Protein AF-A0A850REP0-F1 (afdb_monomer)

Structure (mmCIF, N/CA/C/O backbone):
data_AF-A0A850REP0-F1
#
_entry.id   AF-A0A850REP0-F1
#
loop_
_atom_site.group_PDB
_atom_site.id
_atom_site.type_symbol
_atom_site.label_atom_id
_atom_site.label_alt_id
_atom_site.label_comp_id
_atom_site.label_asym_id
_atom_site.label_entity_id
_atom_site.label_seq_id
_atom_site.pdbx_PDB_ins_code
_atom_site.Cartn_x
_atom_site.Cartn_y
_atom_site.Cartn_z
_atom_site.occupancy
_atom_site.B_iso_or_equiv
_atom_site.auth_seq_id
_atom_site.auth_comp_id
_atom_site.auth_asym_id
_atom_site.auth_atom_id
_atom_site.pdbx_PDB_model_num
ATOM 1 N N . MET A 1 1 ? 16.000 10.037 -27.375 1.00 69.06 1 MET A N 1
ATOM 2 C CA . MET A 1 1 ? 15.717 9.055 -26.298 1.00 69.06 1 MET A CA 1
ATOM 3 C C . MET A 1 1 ? 16.173 7.663 -26.733 1.00 69.06 1 MET A C 1
ATOM 5 O O . MET A 1 1 ? 15.652 7.172 -27.725 1.00 69.06 1 MET A O 1
ATOM 9 N N . LYS A 1 2 ? 17.117 7.030 -26.016 1.00 79.69 2 LYS A N 1
ATOM 10 C CA . LYS A 1 2 ? 17.692 5.713 -26.378 1.00 79.69 2 LYS A CA 1
ATOM 11 C C . LYS A 1 2 ? 16.642 4.589 -26.430 1.00 79.69 2 LYS A C 1
ATOM 13 O O . LYS A 1 2 ? 16.589 3.841 -27.397 1.00 79.69 2 LYS A O 1
ATOM 18 N N . TYR A 1 3 ? 15.741 4.528 -25.449 1.00 84.25 3 TYR A N 1
ATOM 19 C CA . TYR A 1 3 ? 14.715 3.480 -25.387 1.00 84.25 3 TYR A CA 1
ATOM 20 C C . TYR A 1 3 ? 13.649 3.573 -26.494 1.00 84.25 3 TYR A C 1
ATOM 22 O O . TYR A 1 3 ? 13.222 2.547 -27.014 1.00 84.25 3 TYR A O 1
ATOM 30 N N . ALA A 1 4 ? 13.296 4.786 -26.937 1.00 81.81 4 ALA A N 1
ATOM 31 C CA . ALA A 1 4 ? 12.378 4.988 -28.064 1.00 81.81 4 ALA A CA 1
ATOM 32 C C . ALA A 1 4 ? 12.947 4.477 -29.398 1.00 81.81 4 ALA A C 1
ATOM 34 O O . ALA A 1 4 ? 12.201 4.060 -30.279 1.00 81.81 4 ALA A O 1
ATOM 35 N N . TRP A 1 5 ? 14.273 4.504 -29.549 1.00 84.69 5 TRP A N 1
ATOM 36 C CA . TRP A 1 5 ? 14.943 3.939 -30.716 1.00 84.69 5 TRP A CA 1
ATOM 37 C C . TRP A 1 5 ? 14.968 2.404 -30.660 1.00 84.69 5 TRP A C 1
ATOM 39 O O . TRP A 1 5 ? 14.668 1.756 -31.661 1.00 84.69 5 TRP A O 1
ATOM 49 N N . ILE A 1 6 ? 15.213 1.823 -29.478 1.00 85.44 6 ILE A N 1
ATOM 50 C CA . ILE A 1 6 ? 15.151 0.367 -29.252 1.00 85.44 6 ILE A CA 1
ATOM 51 C C . ILE A 1 6 ? 13.759 -0.186 -29.588 1.00 85.44 6 ILE A C 1
ATOM 53 O O . ILE A 1 6 ? 13.656 -1.221 -30.240 1.00 85.44 6 ILE A O 1
ATOM 57 N N . ASP A 1 7 ? 12.687 0.512 -29.204 1.00 83.75 7 ASP A N 1
ATOM 58 C CA . ASP A 1 7 ? 11.311 0.075 -29.483 1.00 83.75 7 ASP A CA 1
ATOM 59 C C . ASP A 1 7 ? 10.998 -0.002 -30.988 1.00 83.75 7 ASP A C 1
ATOM 61 O O . ASP A 1 7 ? 10.375 -0.958 -31.451 1.00 83.75 7 ASP A O 1
ATOM 65 N N . LYS A 1 8 ? 11.521 0.947 -31.779 1.00 86.25 8 LYS A N 1
ATOM 66 C CA . LYS A 1 8 ? 11.390 0.932 -33.245 1.00 86.25 8 LYS A CA 1
ATOM 67 C C . LYS A 1 8 ? 12.171 -0.215 -33.894 1.00 86.25 8 LYS A C 1
ATOM 69 O O . LYS A 1 8 ? 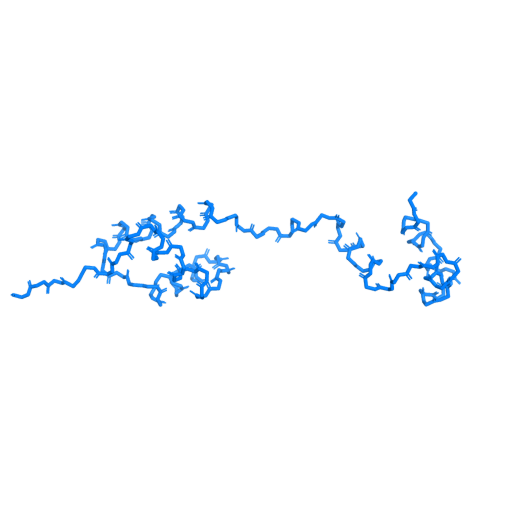11.685 -0.810 -34.850 1.00 86.25 8 LYS A O 1
ATOM 74 N N . GLN A 1 9 ? 13.359 -0.532 -33.375 1.00 86.31 9 GLN A N 1
ATOM 75 C CA . GLN A 1 9 ? 14.270 -1.527 -33.963 1.00 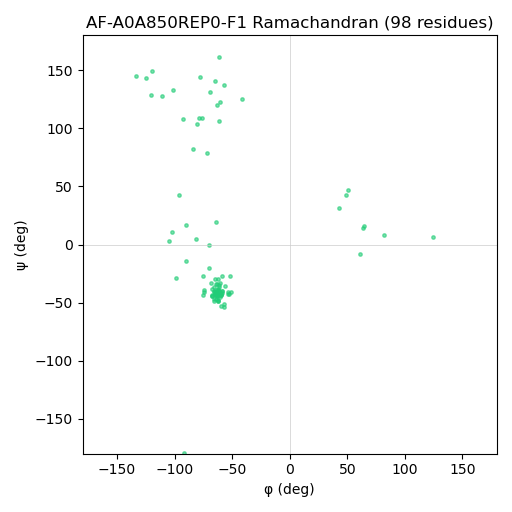86.31 9 GLN A CA 1
ATOM 76 C C . GLN A 1 9 ? 14.057 -2.960 -33.447 1.00 86.31 9 GLN A C 1
ATOM 78 O O . GLN A 1 9 ? 14.496 -3.916 -34.084 1.00 86.31 9 GLN A O 1
ATOM 83 N N . ARG A 1 10 ? 13.313 -3.142 -32.347 1.00 80.25 10 ARG A N 1
ATOM 84 C CA . ARG A 1 10 ? 12.962 -4.443 -31.739 1.00 80.25 10 ARG A CA 1
ATOM 85 C C . ARG A 1 10 ? 12.351 -5.454 -32.720 1.00 80.25 10 ARG A C 1
ATOM 87 O O . ARG A 1 10 ? 12.407 -6.653 -32.469 1.00 80.25 10 ARG A O 1
ATOM 94 N N . ARG A 1 11 ? 11.691 -4.988 -33.785 1.00 81.81 11 ARG A N 1
ATOM 95 C CA . ARG A 1 11 ? 11.079 -5.871 -34.795 1.00 81.81 11 ARG A CA 1
ATOM 96 C C . ARG A 1 11 ? 12.111 -6.505 -35.728 1.00 81.81 11 ARG A C 1
ATOM 98 O O . ARG A 1 11 ? 11.846 -7.578 -36.251 1.00 81.81 11 ARG A O 1
ATOM 105 N N . ALA A 1 12 ? 13.251 -5.845 -35.921 1.00 87.44 12 ALA A N 1
ATOM 106 C CA . ALA A 1 12 ? 14.329 -6.303 -36.789 1.00 87.44 12 ALA A CA 1
ATOM 107 C C . ALA A 1 12 ? 15.464 -6.986 -36.008 1.00 87.44 12 ALA A C 1
ATOM 109 O O . ALA A 1 12 ? 16.114 -7.877 -36.546 1.00 87.44 12 ALA A O 1
ATOM 110 N N . PHE A 1 13 ? 15.686 -6.607 -34.741 1.00 85.00 13 PHE A N 1
ATOM 111 C CA . PHE A 1 13 ? 16.814 -7.099 -33.946 1.00 85.00 13 PHE A CA 1
ATOM 112 C C . PHE A 1 13 ? 16.413 -7.550 -32.530 1.00 85.00 13 PHE A C 1
ATOM 114 O O . PHE A 1 13 ? 15.559 -6.920 -31.896 1.00 85.00 13 PHE A O 1
ATOM 121 N N . PRO A 1 14 ? 17.066 -8.598 -31.985 1.00 88.12 14 PRO A N 1
ATOM 122 C CA . PRO A 1 14 ? 16.887 -9.020 -30.600 1.00 88.12 14 PRO A CA 1
ATOM 123 C C . PRO A 1 14 ? 17.193 -7.908 -29.584 1.00 88.12 14 PRO A C 1
ATOM 125 O O . PRO A 1 14 ? 18.212 -7.221 -29.669 1.00 88.12 14 PRO A O 1
ATOM 128 N N . LEU A 1 15 ? 16.345 -7.791 -28.556 1.00 83.00 15 LEU A N 1
ATOM 129 C CA . LEU A 1 15 ? 16.484 -6.798 -27.483 1.00 83.00 15 LEU A CA 1
ATOM 130 C C . LEU A 1 15 ? 17.862 -6.804 -26.782 1.00 83.00 15 LEU A C 1
ATOM 132 O O . LEU A 1 15 ? 18.366 -5.712 -26.529 1.00 83.00 15 LEU A O 1
ATOM 136 N N . PRO A 1 16 ? 18.501 -7.958 -26.481 1.00 87.44 16 PRO A N 1
ATOM 137 C CA . PRO A 1 16 ? 19.818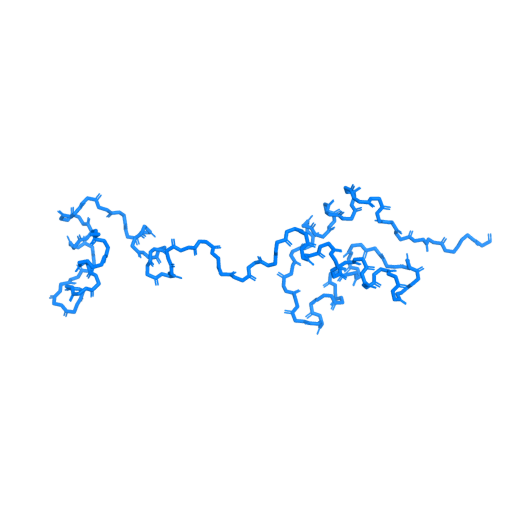 -7.965 -25.842 1.00 87.44 16 PRO A CA 1
ATOM 138 C C . PRO A 1 16 ? 20.885 -7.228 -26.658 1.00 87.44 16 PRO A C 1
ATOM 140 O O . PRO A 1 16 ? 21.644 -6.459 -26.084 1.00 87.44 16 PRO A O 1
ATOM 143 N N . ILE A 1 17 ? 20.876 -7.388 -27.986 1.00 89.19 17 ILE A N 1
ATOM 144 C CA . ILE A 1 17 ? 21.832 -6.744 -28.902 1.00 89.19 17 ILE A CA 1
ATOM 145 C C . ILE A 1 17 ? 21.613 -5.228 -28.921 1.00 89.19 17 ILE A C 1
ATOM 147 O O . ILE A 1 17 ? 22.559 -4.454 -28.826 1.00 89.19 17 ILE A O 1
ATOM 151 N N . LEU A 1 18 ? 20.353 -4.793 -28.988 1.00 88.88 18 LEU A N 1
ATOM 152 C CA . LEU A 1 18 ? 19.999 -3.370 -28.972 1.00 88.88 18 LEU A CA 1
ATOM 153 C C . LEU A 1 18 ? 20.333 -2.697 -27.629 1.00 88.88 18 LEU A C 1
ATOM 155 O O . LEU A 1 18 ? 20.725 -1.531 -27.600 1.00 88.88 18 LEU A O 1
ATOM 159 N N . CYS A 1 19 ? 20.162 -3.420 -26.518 1.00 89.06 19 CYS A N 1
ATOM 160 C CA . CYS A 1 19 ? 20.527 -2.955 -25.181 1.00 89.06 19 CYS A CA 1
ATOM 161 C C . CYS A 1 19 ? 22.047 -2.826 -25.014 1.00 89.06 19 CYS A C 1
ATOM 163 O O . CYS A 1 19 ? 22.503 -1.813 -24.484 1.00 89.06 19 CYS A O 1
ATOM 165 N N . ASP A 1 20 ? 22.810 -3.804 -25.503 1.00 87.62 20 ASP A N 1
ATOM 166 C CA . ASP A 1 20 ? 24.274 -3.811 -25.449 1.00 87.62 20 ASP A CA 1
ATOM 167 C C . ASP A 1 20 ? 24.879 -2.680 -26.298 1.00 87.62 20 ASP A C 1
ATOM 169 O O . ASP A 1 20 ? 25.629 -1.847 -25.787 1.00 87.62 20 ASP A O 1
ATOM 173 N N . ALA A 1 21 ? 24.416 -2.535 -27.547 1.00 88.38 21 ALA A N 1
ATOM 174 C CA . ALA A 1 21 ? 24.867 -1.498 -28.480 1.00 88.38 21 ALA A CA 1
ATOM 175 C C . ALA A 1 21 ? 24.656 -0.058 -27.971 1.00 88.38 21 ALA A C 1
ATOM 177 O O . ALA A 1 21 ? 25.370 0.860 -28.371 1.00 88.38 21 ALA A O 1
ATOM 178 N N . LEU A 1 22 ? 23.666 0.161 -27.100 1.00 86.44 22 LEU A N 1
ATOM 179 C CA . LEU A 1 22 ? 23.360 1.475 -26.519 1.00 86.44 22 LEU A CA 1
ATOM 180 C C . LEU A 1 22 ? 23.806 1.624 -25.057 1.00 86.44 22 LEU A C 1
ATOM 182 O O . LEU A 1 22 ? 23.543 2.676 -24.450 1.00 86.44 22 LEU A O 1
ATOM 186 N N . SER A 1 23 ? 24.466 0.596 -24.512 1.00 88.12 23 SER A N 1
ATOM 187 C CA . SER A 1 23 ? 24.891 0.477 -23.114 1.00 88.12 23 SER A CA 1
ATOM 188 C C . SER A 1 23 ? 23.754 0.764 -22.126 1.00 88.12 23 SER A C 1
ATOM 190 O O . SER A 1 23 ? 23.896 1.550 -21.188 1.00 88.12 23 SER A O 1
ATOM 192 N N . VAL A 1 24 ? 22.582 0.167 -22.361 1.00 86.50 24 VAL A N 1
ATOM 193 C CA . VAL A 1 24 ? 21.410 0.285 -21.482 1.00 86.50 24 VAL A CA 1
ATOM 194 C C . VAL A 1 24 ? 20.974 -1.077 -20.957 1.00 86.50 24 VAL A C 1
ATOM 196 O O . VAL A 1 24 ? 21.095 -2.095 -21.631 1.00 86.50 24 VAL A O 1
ATOM 199 N N . SER A 1 25 ? 20.403 -1.114 -19.754 1.00 86.06 25 SER A N 1
ATOM 200 C CA . SER A 1 25 ? 19.909 -2.367 -19.184 1.00 86.06 25 SER A CA 1
ATOM 201 C C . SER A 1 25 ? 18.559 -2.773 -19.784 1.00 86.06 25 SER A C 1
ATOM 203 O O . SER A 1 25 ? 17.672 -1.946 -20.022 1.00 86.06 25 SER A O 1
ATOM 205 N N . GLN A 1 26 ? 18.355 -4.083 -19.958 1.00 85.19 26 GLN A N 1
ATOM 206 C CA . GLN A 1 26 ? 17.053 -4.634 -20.357 1.00 85.19 26 GLN A CA 1
ATOM 207 C C . GLN A 1 26 ? 15.959 -4.300 -19.330 1.00 85.19 26 GLN A C 1
ATOM 209 O O . GLN A 1 26 ? 14.805 -4.082 -19.696 1.00 85.19 26 GLN A O 1
ATOM 214 N N . SER A 1 27 ? 16.314 -4.232 -18.042 1.00 82.38 27 SER A N 1
ATOM 215 C CA . SER A 1 27 ? 15.412 -3.806 -16.968 1.00 82.38 27 SER A CA 1
ATOM 216 C C . SER A 1 27 ? 15.007 -2.336 -17.110 1.00 82.38 27 SER A C 1
ATOM 218 O O . SER A 1 27 ? 13.829 -2.022 -16.950 1.00 82.38 27 SER A O 1
ATOM 220 N N . GLY A 1 28 ? 15.938 -1.457 -17.493 1.00 82.62 28 GLY A N 1
ATOM 221 C CA . GLY A 1 28 ? 15.670 -0.051 -17.798 1.00 82.62 28 GLY A CA 1
ATOM 222 C C . GLY A 1 28 ? 14.757 0.121 -19.012 1.00 82.62 28 GLY A C 1
ATOM 223 O O . GLY A 1 28 ? 13.789 0.878 -18.946 1.00 82.62 28 GLY A O 1
ATOM 224 N N . PHE A 1 29 ? 14.982 -0.652 -20.081 1.00 83.31 29 PHE A N 1
ATOM 225 C CA . PHE A 1 29 ? 14.084 -0.671 -21.240 1.00 83.31 29 PHE A CA 1
ATOM 226 C C . PHE A 1 29 ? 12.684 -1.171 -20.871 1.00 83.31 29 PHE A C 1
ATOM 228 O O . PHE A 1 29 ? 11.699 -0.551 -21.255 1.00 83.31 29 PHE A O 1
ATOM 235 N N . ARG A 1 30 ? 12.566 -2.249 -20.085 1.00 83.00 30 ARG A N 1
ATOM 236 C CA . ARG A 1 30 ? 11.264 -2.757 -19.620 1.00 83.00 30 ARG A CA 1
ATOM 237 C C . ARG A 1 30 ? 10.541 -1.755 -18.722 1.00 83.00 30 ARG A C 1
ATOM 239 O O . ARG A 1 30 ? 9.330 -1.620 -18.846 1.00 83.00 30 ARG A O 1
ATOM 246 N N . ALA A 1 31 ? 11.254 -1.042 -17.850 1.00 77.56 31 ALA A N 1
ATOM 247 C CA . ALA A 1 31 ? 10.686 0.026 -17.028 1.00 77.56 31 ALA A CA 1
ATOM 248 C C . ALA A 1 31 ? 10.191 1.204 -17.884 1.00 77.56 31 ALA A C 1
ATOM 250 O O . ALA A 1 31 ? 9.099 1.725 -17.659 1.00 77.56 31 ALA A O 1
ATOM 251 N N . TRP A 1 32 ? 10.956 1.573 -18.912 1.00 83.56 32 TRP A N 1
ATOM 252 C CA . TRP A 1 32 ? 10.554 2.582 -19.885 1.00 83.56 32 TRP A CA 1
ATOM 253 C C . TRP A 1 32 ? 9.343 2.128 -20.722 1.00 83.56 32 TRP A C 1
ATOM 255 O O . TRP A 1 32 ? 8.358 2.856 -20.802 1.00 83.56 32 TRP A O 1
ATOM 265 N N . GLN A 1 33 ? 9.349 0.899 -21.251 1.00 77.62 33 GLN A N 1
ATOM 266 C CA . GLN A 1 33 ? 8.244 0.321 -22.029 1.00 77.62 33 GLN A CA 1
ATOM 267 C C . GLN A 1 33 ? 6.974 0.158 -21.183 1.00 77.62 33 GLN A C 1
ATOM 269 O O . GLN A 1 33 ? 5.861 0.322 -21.675 1.00 77.62 33 GLN A O 1
ATOM 274 N N . ALA A 1 34 ? 7.126 -0.135 -19.890 1.00 70.44 34 ALA A N 1
ATOM 275 C CA . ALA A 1 34 ? 6.021 -0.206 -18.940 1.00 70.44 34 ALA A CA 1
ATOM 276 C C . ALA A 1 34 ? 5.392 1.161 -18.621 1.00 70.44 34 ALA A C 1
ATOM 278 O O . ALA A 1 34 ? 4.428 1.200 -17.850 1.00 70.44 34 ALA A O 1
ATOM 279 N N . GLY A 1 35 ? 5.901 2.240 -19.222 1.00 62.16 35 GLY A N 1
ATOM 280 C CA . GLY A 1 35 ? 5.289 3.558 -19.198 1.00 62.16 35 GLY A CA 1
ATOM 281 C C . GLY A 1 35 ? 6.183 4.673 -18.680 1.00 62.16 35 GLY A C 1
ATOM 282 O O . GLY A 1 35 ? 5.652 5.758 -18.514 1.00 62.16 35 GLY A O 1
ATOM 283 N N . GLY A 1 36 ? 7.478 4.452 -18.397 1.00 53.00 36 GLY A N 1
ATOM 284 C CA . GLY A 1 36 ? 8.470 5.511 -18.114 1.00 53.00 36 GLY A CA 1
ATOM 285 C C . GLY A 1 36 ? 8.205 6.410 -16.896 1.00 53.00 36 GLY A C 1
ATOM 286 O O . GLY A 1 36 ? 9.082 7.163 -16.486 1.00 53.00 36 GLY A O 1
ATOM 287 N N . THR A 1 37 ? 7.039 6.281 -16.281 1.00 48.03 37 THR A N 1
ATOM 288 C CA . THR A 1 37 ? 6.594 6.961 -15.080 1.00 48.03 37 THR A CA 1
ATOM 289 C C . THR A 1 37 ? 6.283 5.854 -14.076 1.00 48.03 37 THR A C 1
ATOM 291 O O . THR A 1 37 ? 5.522 4.938 -14.403 1.00 48.03 37 THR A O 1
ATOM 294 N N . PRO A 1 38 ? 6.804 5.89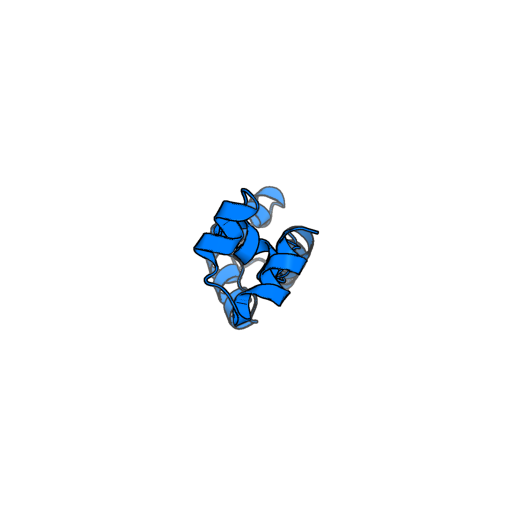5 -12.841 1.00 49.41 38 PRO A N 1
ATOM 295 C CA . PRO A 1 38 ? 6.415 4.969 -11.770 1.00 49.41 38 PRO A CA 1
ATOM 296 C C . PRO A 1 38 ? 4.933 5.093 -11.337 1.00 49.41 38 PRO A C 1
ATOM 298 O O . PRO A 1 38 ? 4.545 4.601 -10.279 1.00 49.41 38 PRO A O 1
ATOM 301 N N . ASP A 1 39 ? 4.080 5.688 -12.171 1.00 46.22 39 ASP A N 1
ATOM 302 C CA . ASP A 1 39 ? 2.691 6.046 -11.910 1.00 46.22 39 ASP A CA 1
ATOM 303 C C . ASP A 1 39 ? 1.704 4.987 -12.427 1.00 46.22 39 ASP A C 1
ATOM 305 O O . ASP A 1 39 ? 0.643 5.264 -12.985 1.00 46.22 39 ASP A O 1
ATOM 309 N N . ARG A 1 40 ? 2.022 3.704 -12.221 1.00 48.09 40 ARG A N 1
ATOM 310 C CA . ARG A 1 40 ? 0.982 2.668 -12.283 1.00 48.09 40 ARG A CA 1
ATOM 311 C C . ARG A 1 40 ? 0.099 2.793 -11.049 1.00 48.09 40 ARG A C 1
ATOM 313 O O . ARG A 1 40 ? 0.263 2.008 -10.120 1.00 48.09 40 ARG A O 1
ATOM 320 N N . LYS A 1 41 ? -0.822 3.766 -11.056 1.00 56.31 41 LYS A N 1
ATOM 321 C CA . LYS A 1 41 ? -2.057 3.820 -10.246 1.00 56.31 41 LYS A CA 1
ATOM 322 C C . LYS A 1 41 ? -1.890 3.401 -8.777 1.00 56.31 41 LYS A C 1
ATOM 324 O O . LYS A 1 41 ? -2.799 2.819 -8.183 1.00 56.31 41 LYS A O 1
ATOM 329 N N . ARG A 1 42 ? -0.726 3.632 -8.168 1.00 61.78 42 ARG A N 1
ATOM 330 C CA . ARG A 1 42 ? -0.560 3.394 -6.738 1.00 61.78 42 ARG A CA 1
ATOM 331 C C . ARG A 1 42 ? -1.201 4.592 -6.081 1.00 61.78 42 ARG A C 1
ATOM 333 O O . ARG A 1 42 ? -0.648 5.681 -6.161 1.00 61.78 42 ARG A O 1
ATOM 340 N N . LEU A 1 43 ? -2.353 4.369 -5.445 1.00 70.81 43 LEU A N 1
ATOM 341 C CA . LEU A 1 43 ? -2.960 5.351 -4.549 1.00 70.81 43 LEU A CA 1
ATOM 342 C C . LEU A 1 43 ? -1.841 5.959 -3.711 1.00 70.81 43 LEU A C 1
ATOM 344 O O . LEU A 1 43 ? -1.063 5.209 -3.107 1.00 70.81 43 LEU A O 1
ATOM 348 N N . THR A 1 44 ? -1.714 7.281 -3.727 1.00 82.81 44 THR A N 1
ATOM 349 C CA . THR A 1 44 ? -0.744 7.980 -2.885 1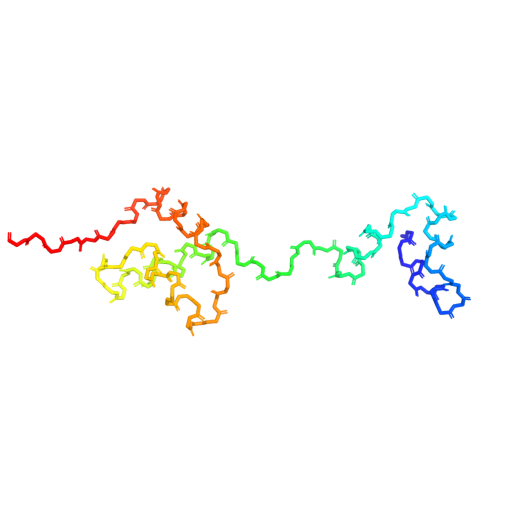.00 82.81 44 THR A CA 1
ATOM 350 C C . THR A 1 44 ? -1.064 7.705 -1.418 1.00 82.81 44 THR A C 1
ATOM 352 O O . THR A 1 44 ? -2.165 7.266 -1.080 1.00 82.81 44 THR A O 1
ATOM 355 N N . ASP A 1 45 ? -0.104 7.924 -0.520 1.00 85.56 45 ASP A N 1
ATOM 356 C CA . ASP A 1 45 ? -0.363 7.753 0.916 1.00 85.56 45 ASP A CA 1
ATOM 357 C C . ASP A 1 45 ? -1.536 8.628 1.380 1.00 85.56 45 ASP A C 1
ATOM 359 O O . ASP A 1 45 ? -2.367 8.168 2.159 1.00 85.56 45 ASP A O 1
ATOM 363 N N . ALA A 1 46 ? -1.669 9.833 0.815 1.00 85.44 46 ALA A N 1
ATOM 364 C CA . ALA A 1 46 ? -2.800 10.722 1.058 1.00 85.44 46 ALA A CA 1
ATOM 365 C C . ALA A 1 46 ? -4.135 10.111 0.595 1.00 85.44 46 ALA A C 1
ATOM 367 O O . ALA A 1 46 ? -5.092 10.071 1.365 1.00 85.44 46 ALA A O 1
ATOM 368 N N . GLN A 1 47 ? -4.202 9.575 -0.627 1.00 88.62 47 GLN A N 1
ATOM 369 C CA . GLN A 1 47 ? -5.423 8.936 -1.135 1.00 88.62 47 GLN A CA 1
ATOM 370 C C . GLN A 1 47 ? -5.782 7.670 -0.344 1.00 88.62 47 GLN A C 1
ATOM 372 O O . GLN A 1 47 ? -6.942 7.458 0.007 1.00 88.62 47 GLN A O 1
ATOM 377 N N . ALA A 1 48 ? -4.787 6.840 -0.017 1.00 89.00 48 ALA A N 1
ATOM 378 C CA . ALA A 1 48 ? -4.981 5.655 0.811 1.00 89.00 48 ALA A CA 1
ATOM 379 C C . ALA A 1 48 ? -5.488 6.027 2.212 1.00 89.00 48 ALA A C 1
ATOM 381 O O . ALA A 1 48 ? -6.381 5.368 2.741 1.00 89.00 48 ALA A O 1
ATOM 382 N N . LEU A 1 49 ? -4.961 7.103 2.798 1.00 91.88 49 LEU A N 1
ATOM 383 C CA . LEU A 1 49 ? -5.389 7.600 4.099 1.00 91.88 49 LEU A CA 1
ATOM 384 C C . LEU A 1 49 ? -6.845 8.078 4.090 1.00 91.88 49 LEU A C 1
ATOM 386 O O . LEU A 1 49 ? -7.567 7.779 5.039 1.00 91.88 49 LEU A O 1
ATOM 390 N N . VAL A 1 50 ? -7.286 8.775 3.037 1.00 92.44 50 VAL A N 1
ATOM 391 C CA . VAL A 1 50 ? -8.694 9.181 2.885 1.00 92.44 50 VAL A CA 1
ATOM 392 C C . VAL A 1 50 ? -9.599 7.951 2.915 1.00 92.44 50 VAL A C 1
ATOM 394 O O . VAL A 1 50 ? -10.495 7.889 3.749 1.00 92.44 50 VAL A O 1
ATOM 397 N N . LEU A 1 51 ? -9.301 6.928 2.109 1.00 91.56 51 LEU A N 1
ATOM 398 C CA . LEU A 1 51 ? -10.085 5.687 2.078 1.00 91.56 51 LEU A CA 1
ATOM 399 C C . LEU A 1 51 ? -10.115 4.977 3.440 1.00 91.56 51 LEU A C 1
ATOM 401 O O . LEU A 1 51 ? -11.170 4.535 3.894 1.00 91.56 51 LEU A O 1
ATOM 405 N N . ILE A 1 52 ? -8.961 4.893 4.114 1.00 90.88 52 ILE A N 1
ATOM 406 C CA . ILE A 1 52 ? -8.853 4.308 5.457 1.00 90.88 52 ILE A CA 1
ATOM 407 C C . ILE A 1 52 ? -9.729 5.084 6.449 1.00 90.88 52 ILE A C 1
ATOM 409 O O . ILE A 1 52 ? -10.436 4.460 7.236 1.00 90.88 52 ILE A O 1
ATOM 413 N N . ARG A 1 53 ? -9.705 6.424 6.421 1.00 90.81 53 ARG A N 1
ATOM 414 C CA . ARG A 1 53 ? -10.515 7.273 7.311 1.00 90.81 53 ARG A CA 1
ATOM 415 C C . ARG A 1 53 ? -12.007 7.117 7.043 1.00 90.81 53 ARG A C 1
ATOM 417 O O . ARG A 1 53 ? -12.751 6.965 8.006 1.00 90.81 53 ARG A O 1
ATOM 424 N N . THR A 1 54 ? -12.421 7.094 5.777 1.00 91.62 54 THR A N 1
ATOM 425 C CA . THR A 1 54 ? -13.821 6.884 5.384 1.00 91.62 54 THR A CA 1
ATOM 426 C C . THR A 1 54 ? -14.345 5.567 5.949 1.00 91.62 54 THR A C 1
ATOM 428 O O . THR A 1 54 ? -15.298 5.574 6.723 1.00 91.62 54 THR A O 1
ATOM 431 N N . ILE A 1 55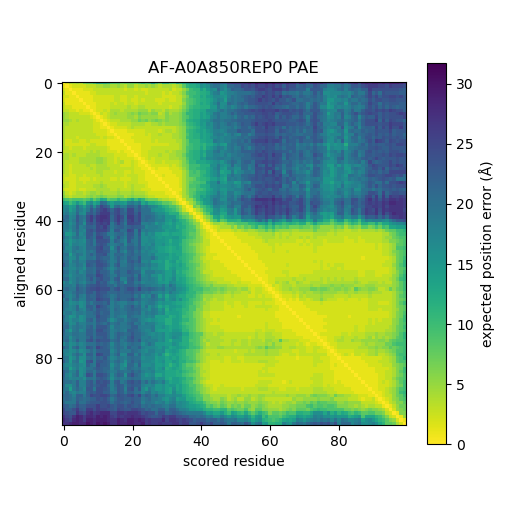 ? -13.651 4.452 5.690 1.00 90.50 55 ILE A N 1
ATOM 432 C CA . ILE A 1 55 ? -14.027 3.136 6.233 1.00 90.50 55 ILE A CA 1
ATOM 433 C C . ILE A 1 55 ? -14.026 3.160 7.763 1.00 90.50 55 ILE A C 1
ATOM 435 O O . ILE A 1 55 ? -14.937 2.641 8.402 1.00 90.50 55 ILE A O 1
ATOM 439 N N . HIS A 1 56 ? -13.006 3.767 8.375 1.00 89.81 56 HIS A N 1
ATOM 440 C CA . HIS A 1 56 ? -12.886 3.825 9.828 1.00 89.81 56 HIS A CA 1
ATOM 441 C C . HIS A 1 56 ? -14.037 4.607 10.482 1.00 89.81 56 HIS A C 1
ATOM 443 O O . HIS A 1 56 ? -14.473 4.235 11.571 1.00 89.81 56 HIS A O 1
ATOM 449 N N . GLN A 1 57 ? -14.556 5.649 9.830 1.00 88.12 57 GLN A N 1
ATOM 450 C CA . GLN A 1 57 ? -15.729 6.394 10.290 1.00 88.12 57 GLN A CA 1
ATOM 451 C C . GLN A 1 57 ? -17.037 5.631 10.053 1.00 88.12 57 GLN A C 1
ATOM 453 O O . GLN A 1 57 ? -17.846 5.548 10.978 1.00 88.12 57 GLN A O 1
ATOM 458 N N . GLU A 1 58 ? -17.216 5.016 8.880 1.00 89.81 58 GLU A N 1
ATOM 459 C CA . GLU A 1 58 ? -18.393 4.195 8.546 1.00 89.81 58 GLU A CA 1
ATOM 460 C C . GLU A 1 58 ? -18.631 3.094 9.590 1.00 89.81 58 GLU A C 1
ATOM 462 O O . GLU A 1 58 ? -19.746 2.890 10.065 1.00 89.81 58 GLU A O 1
ATOM 467 N N . VAL A 1 59 ? -17.557 2.435 10.030 1.00 86.81 59 VAL A N 1
ATOM 468 C CA . VAL A 1 59 ? -17.613 1.339 11.012 1.00 86.81 59 VAL A CA 1
ATOM 469 C C . VAL A 1 59 ? -17.496 1.818 12.462 1.00 86.81 59 VAL A C 1
ATOM 471 O O . VAL A 1 59 ? -17.183 1.025 13.353 1.00 86.81 59 VAL A O 1
ATOM 474 N N . ARG A 1 60 ? -17.704 3.119 12.722 1.00 85.12 60 ARG A N 1
ATOM 475 C CA . ARG A 1 60 ? -17.622 3.751 14.055 1.00 85.12 60 ARG A CA 1
ATOM 476 C C . ARG A 1 60 ? -16.348 3.382 14.819 1.00 85.12 60 ARG A C 1
ATOM 478 O O . A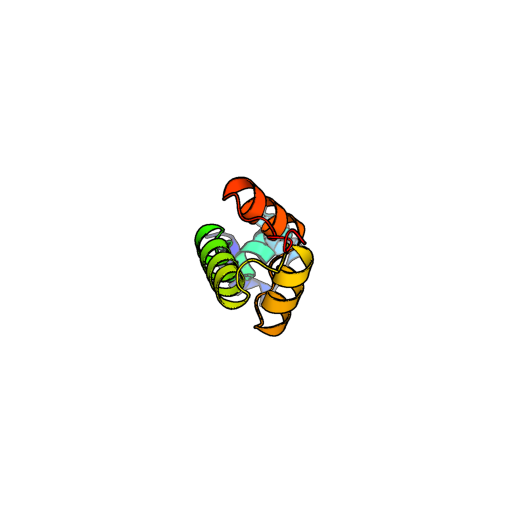RG A 1 60 ? -16.378 3.086 16.012 1.00 85.12 60 ARG A O 1
ATOM 485 N N . GLN A 1 61 ? -15.221 3.380 14.114 1.00 86.94 61 GLN A N 1
ATOM 486 C CA . GLN A 1 61 ? -13.894 3.065 14.638 1.00 86.94 61 GLN A CA 1
ATOM 487 C C . GLN A 1 61 ? -13.738 1.626 15.155 1.00 86.94 61 GLN A C 1
ATOM 489 O O . GLN A 1 61 ? -12.746 1.323 15.808 1.00 86.94 61 GLN A O 1
ATOM 494 N N . ALA A 1 62 ? -14.657 0.703 14.858 1.00 85.44 62 ALA A N 1
ATOM 495 C CA . ALA A 1 62 ? -14.578 -0.675 15.350 1.00 85.44 62 ALA A CA 1
ATOM 496 C C . ALA A 1 62 ? -13.437 -1.489 14.710 1.00 85.44 62 ALA A C 1
ATOM 498 O O . ALA A 1 62 ? -13.042 -2.538 15.225 1.00 85.44 62 ALA A O 1
ATOM 499 N N . TYR A 1 63 ? -12.936 -1.064 13.545 1.00 89.25 63 TYR A N 1
ATOM 500 C CA . TYR A 1 63 ? -12.002 -1.847 12.736 1.00 89.25 63 TYR A CA 1
ATOM 501 C C . TYR A 1 63 ? -10.559 -1.366 12.890 1.00 89.25 63 TYR A C 1
ATOM 503 O O . TYR A 1 63 ? -10.256 -0.178 12.779 1.00 89.25 63 TYR A O 1
ATOM 511 N N . GLY A 1 64 ? -9.660 -2.330 13.103 1.00 88.06 64 GLY A N 1
ATOM 512 C CA . GLY A 1 64 ? -8.210 -2.149 13.019 1.00 88.06 64 GLY A CA 1
ATOM 513 C C . GLY A 1 64 ? -7.661 -2.469 11.624 1.00 88.06 64 GLY A C 1
ATOM 514 O O . GLY A 1 64 ? -8.400 -2.888 10.731 1.00 88.06 64 GLY A O 1
ATOM 515 N N . ALA A 1 65 ? -6.340 -2.353 11.456 1.00 89.44 65 ALA A N 1
ATOM 516 C CA . ALA A 1 65 ? -5.656 -2.461 10.160 1.00 89.44 65 ALA A CA 1
ATOM 517 C C . ALA A 1 65 ? -6.005 -3.718 9.346 1.00 89.44 65 ALA A C 1
ATOM 519 O O . ALA A 1 65 ? -6.213 -3.626 8.140 1.00 89.44 65 ALA A O 1
ATOM 520 N N . ARG A 1 66 ? -6.131 -4.886 9.992 1.00 90.62 66 ARG A N 1
ATOM 521 C CA . ARG A 1 66 ? -6.500 -6.145 9.316 1.00 90.62 66 ARG A CA 1
ATOM 522 C C . ARG A 1 66 ? -7.900 -6.107 8.698 1.00 90.62 66 ARG A C 1
ATOM 524 O O . ARG A 1 66 ? -8.076 -6.569 7.577 1.00 90.62 66 ARG A O 1
ATOM 531 N N . ARG A 1 67 ? -8.884 -5.558 9.417 1.00 91.69 67 ARG A N 1
ATOM 532 C CA . ARG A 1 67 ? -10.272 -5.469 8.936 1.00 91.69 67 ARG A CA 1
ATOM 533 C C . ARG A 1 67 ? -10.420 -4.388 7.870 1.00 91.69 67 ARG A C 1
ATOM 535 O O . ARG A 1 67 ? -11.060 -4.632 6.858 1.00 91.69 67 ARG A O 1
ATOM 542 N N . ILE A 1 68 ? -9.737 -3.255 8.038 1.00 91.38 68 ILE A N 1
ATOM 543 C CA . ILE A 1 68 ? -9.678 -2.211 7.005 1.00 91.38 68 ILE A CA 1
ATOM 544 C C . ILE A 1 68 ? -9.020 -2.738 5.721 1.00 91.38 68 ILE A C 1
ATOM 546 O O . ILE A 1 68 ? -9.495 -2.449 4.631 1.00 91.38 68 ILE A O 1
ATOM 550 N N . HIS A 1 69 ? -7.969 -3.555 5.825 1.00 93.00 69 HIS A N 1
ATOM 551 C CA . HIS A 1 69 ? -7.353 -4.202 4.662 1.00 93.00 69 HIS A CA 1
ATOM 552 C C . HIS A 1 69 ? -8.323 -5.127 3.912 1.00 93.00 69 HIS A C 1
ATOM 554 O O . HIS A 1 69 ? -8.352 -5.106 2.683 1.00 93.00 69 HIS A O 1
ATOM 560 N N . ALA A 1 70 ? -9.116 -5.926 4.633 1.00 91.94 70 ALA A N 1
ATOM 561 C CA . ALA A 1 70 ? -10.127 -6.784 4.017 1.00 91.94 70 ALA A CA 1
ATOM 562 C C . ALA A 1 70 ? -11.203 -5.958 3.291 1.00 91.94 70 ALA A C 1
ATOM 564 O O . ALA A 1 70 ? -11.520 -6.253 2.142 1.00 91.94 70 ALA A O 1
ATOM 565 N N . GLU A 1 71 ? -11.679 -4.883 3.921 1.00 92.19 71 GLU A N 1
ATOM 566 C CA . GLU A 1 71 ? -12.669 -3.970 3.344 1.00 92.19 71 GLU A CA 1
ATOM 567 C C . GLU A 1 71 ? -12.142 -3.273 2.081 1.00 92.19 71 GLU A C 1
ATOM 569 O O . GLU A 1 71 ? -12.786 -3.290 1.035 1.00 92.19 71 GLU A O 1
ATOM 574 N N . LEU A 1 72 ? -10.923 -2.723 2.137 1.00 90.81 72 LEU A N 1
ATOM 575 C CA . LEU A 1 72 ? -10.277 -2.094 0.981 1.00 90.81 72 LEU A CA 1
ATOM 576 C C . LEU A 1 72 ? -10.118 -3.074 -0.181 1.00 90.81 72 LEU A C 1
ATOM 578 O O . LEU A 1 72 ? -10.368 -2.705 -1.327 1.00 90.81 72 LEU A O 1
ATOM 582 N N . ARG A 1 73 ? -9.762 -4.330 0.108 1.00 90.12 73 ARG A N 1
ATOM 583 C CA . ARG A 1 73 ? -9.667 -5.377 -0.911 1.00 90.12 73 ARG A CA 1
ATOM 584 C C . ARG A 1 73 ? -11.032 -5.703 -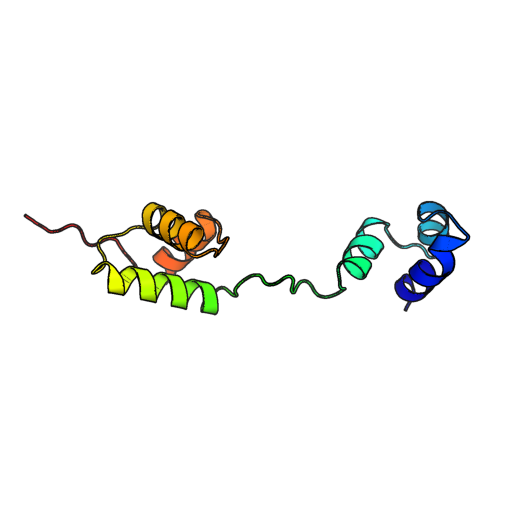1.521 1.00 90.12 73 ARG A C 1
ATOM 586 O O . ARG A 1 73 ? -11.104 -5.858 -2.736 1.00 90.12 73 ARG A O 1
ATOM 593 N N . GLY A 1 74 ? -12.092 -5.759 -0.712 1.00 88.50 74 GLY A N 1
ATOM 594 C CA . GLY A 1 74 ? -13.472 -5.926 -1.184 1.00 88.50 74 GLY A CA 1
ATOM 595 C C . GLY A 1 74 ? -13.937 -4.781 -2.089 1.00 88.50 74 GLY A C 1
ATOM 596 O O . GLY A 1 74 ? -14.614 -5.019 -3.082 1.00 88.50 74 GLY A O 1
ATOM 597 N N . ARG A 1 75 ? -13.484 -3.551 -1.813 1.00 87.50 75 ARG A N 1
ATOM 598 C CA . ARG A 1 75 ? -13.742 -2.352 -2.634 1.00 87.50 75 ARG A CA 1
ATOM 599 C C . ARG A 1 75 ? -12.819 -2.217 -3.858 1.00 87.50 75 ARG A C 1
ATOM 601 O O . ARG A 1 75 ? -12.867 -1.209 -4.552 1.00 87.50 75 ARG A O 1
ATOM 608 N N . GLY A 1 76 ? -11.959 -3.204 -4.130 1.00 86.19 76 GLY A N 1
ATOM 609 C CA . GLY A 1 76 ? -11.049 -3.205 -5.284 1.00 86.19 76 GLY A CA 1
ATOM 610 C C . GLY A 1 76 ? -9.759 -2.393 -5.098 1.00 86.19 76 GLY A C 1
ATOM 611 O O . GLY A 1 76 ? -8.985 -2.231 -6.042 1.00 86.19 76 GLY A O 1
ATOM 612 N N . HIS A 1 77 ? -9.477 -1.903 -3.889 1.00 86.31 77 HIS A N 1
ATOM 613 C CA . HIS A 1 77 ? -8.250 -1.175 -3.575 1.00 86.31 77 HIS A CA 1
ATOM 614 C C . HIS A 1 77 ? -7.164 -2.117 -3.043 1.00 86.31 77 HIS A C 1
ATOM 616 O O . HIS A 1 77 ? -7.195 -2.585 -1.904 1.00 86.31 77 HIS A O 1
ATOM 622 N N . LEU A 1 78 ? -6.143 -2.359 -3.866 1.00 84.31 78 LEU A N 1
ATOM 623 C CA . LEU A 1 78 ? -4.993 -3.190 -3.508 1.00 84.31 78 LEU A CA 1
ATOM 624 C C . LEU A 1 78 ? -3.944 -2.368 -2.746 1.00 84.31 78 LEU A C 1
ATOM 626 O O . LEU A 1 78 ? -2.962 -1.887 -3.314 1.00 84.31 78 LEU A O 1
ATOM 630 N N . ILE A 1 79 ? -4.154 -2.202 -1.440 1.00 87.69 79 ILE A N 1
ATOM 631 C CA . ILE A 1 79 ? -3.201 -1.554 -0.531 1.00 87.69 79 ILE A CA 1
ATOM 632 C C . ILE A 1 79 ? -2.635 -2.617 0.412 1.00 87.69 79 ILE A C 1
ATOM 634 O O . ILE A 1 79 ? -3.388 -3.333 1.058 1.00 87.69 79 ILE A O 1
ATOM 638 N N . GLY A 1 80 ? -1.309 -2.724 0.515 1.00 88.69 80 GLY A N 1
ATOM 639 C CA . GLY A 1 80 ? -0.673 -3.706 1.398 1.00 88.69 80 GLY A CA 1
ATOM 640 C C . GLY A 1 80 ? -0.949 -3.446 2.884 1.00 88.69 80 GLY A C 1
ATOM 641 O O . GLY A 1 80 ? -0.897 -2.304 3.344 1.00 88.69 80 GLY A O 1
ATOM 642 N N . LEU A 1 81 ? -1.162 -4.514 3.658 1.00 91.06 81 LEU A N 1
ATOM 643 C CA . LEU A 1 81 ? -1.395 -4.441 5.107 1.00 91.06 81 LEU A CA 1
ATOM 644 C C . LEU A 1 81 ? -0.322 -3.640 5.880 1.00 91.06 81 LEU A C 1
ATOM 646 O O . LEU A 1 81 ? -0.719 -2.825 6.715 1.00 91.06 81 LEU A O 1
ATOM 650 N N . PRO A 1 82 ? 0.997 -3.773 5.608 1.00 92.00 82 PRO A N 1
ATOM 651 C CA . PRO A 1 82 ? 2.011 -2.965 6.293 1.00 92.00 82 PRO A CA 1
ATOM 652 C C . PRO A 1 82 ? 1.840 -1.462 6.046 1.00 92.00 82 PRO A C 1
ATOM 654 O O . PRO A 1 82 ? 2.023 -0.655 6.953 1.00 92.00 82 PRO A O 1
ATOM 657 N N . ARG A 1 83 ? 1.425 -1.085 4.829 1.00 91.62 83 ARG A N 1
ATOM 658 C CA . ARG A 1 83 ? 1.165 0.310 4.454 1.00 91.62 83 ARG A CA 1
ATOM 659 C C . ARG A 1 83 ? -0.046 0.863 5.201 1.00 91.62 83 ARG A C 1
ATOM 661 O O . ARG A 1 83 ? 0.035 1.953 5.749 1.00 91.62 83 ARG A O 1
ATOM 668 N N . ILE A 1 84 ? -1.127 0.090 5.291 1.00 90.69 84 ILE A N 1
ATOM 669 C CA . ILE A 1 84 ? -2.322 0.466 6.064 1.00 90.69 84 ILE A CA 1
ATOM 670 C C . ILE A 1 84 ? -1.976 0.617 7.546 1.00 90.69 84 ILE A C 1
ATOM 672 O O . ILE A 1 84 ? -2.315 1.628 8.152 1.00 90.69 84 ILE A O 1
ATOM 676 N N . ALA A 1 85 ? -1.277 -0.361 8.128 1.00 91.88 85 ALA A N 1
ATOM 677 C CA . ALA A 1 85 ? -0.884 -0.328 9.534 1.00 91.88 85 ALA A CA 1
ATOM 678 C C . ALA A 1 85 ? -0.004 0.890 9.853 1.00 91.88 85 ALA A C 1
ATOM 680 O O . ALA A 1 85 ? -0.233 1.563 10.859 1.00 91.88 85 ALA A O 1
ATOM 681 N N . ARG A 1 86 ? 0.954 1.208 8.972 1.00 94.19 86 ARG A N 1
ATOM 682 C CA . ARG A 1 86 ? 1.782 2.411 9.084 1.00 94.19 86 ARG A CA 1
ATOM 683 C C . ARG A 1 86 ? 0.931 3.683 9.051 1.00 94.19 86 ARG A C 1
ATOM 685 O O . ARG A 1 86 ? 1.010 4.464 9.994 1.00 94.19 86 ARG A O 1
ATOM 692 N N . LEU A 1 87 ? 0.076 3.844 8.038 1.00 92.44 87 LEU A N 1
ATOM 693 C CA . LEU A 1 87 ? -0.785 5.024 7.888 1.00 92.44 87 LEU A CA 1
ATOM 694 C C . LEU A 1 87 ? -1.741 5.204 9.072 1.00 92.44 87 LEU A C 1
ATOM 696 O O . LEU A 1 87 ? -1.912 6.319 9.559 1.00 92.44 87 LEU A O 1
ATOM 700 N N . MET A 1 88 ? -2.330 4.116 9.577 1.00 91.50 88 MET A N 1
ATOM 701 C CA . MET A 1 88 ? -3.181 4.157 10.767 1.00 91.50 88 MET A CA 1
ATOM 702 C C . MET A 1 88 ? -2.405 4.591 12.011 1.00 91.50 88 MET A C 1
ATOM 704 O O . MET A 1 88 ? -2.896 5.426 12.767 1.00 91.50 88 MET A O 1
ATOM 708 N N . ARG A 1 89 ? -1.191 4.061 12.213 1.00 91.25 89 ARG A N 1
ATOM 709 C CA . ARG A 1 89 ? -0.340 4.410 13.358 1.00 91.25 89 ARG A CA 1
ATOM 710 C C . ARG A 1 89 ? 0.084 5.877 13.323 1.00 91.25 89 ARG A C 1
ATOM 712 O O . ARG A 1 89 ? -0.046 6.551 14.338 1.00 91.25 89 ARG A O 1
ATOM 719 N N . GLU A 1 90 ? 0.547 6.357 12.171 1.00 91.62 90 GLU A N 1
ATOM 720 C CA . GLU A 1 90 ? 0.965 7.753 11.962 1.00 91.62 90 GLU A CA 1
ATOM 721 C C . GLU A 1 90 ? -0.192 8.742 12.164 1.00 91.62 90 GLU A C 1
ATOM 723 O O . GLU A 1 90 ? 0.026 9.860 12.612 1.00 91.62 90 GLU A O 1
ATOM 728 N N . ASN A 1 91 ? -1.432 8.322 11.891 1.00 88.19 91 ASN A N 1
ATOM 729 C CA . ASN A 1 91 ? -2.624 9.168 12.001 1.00 88.19 91 ASN A CA 1
ATOM 730 C C . ASN A 1 91 ? -3.461 8.915 13.264 1.00 88.19 91 ASN A C 1
ATOM 732 O O . ASN A 1 91 ? -4.595 9.384 13.347 1.00 88.19 91 ASN A O 1
ATOM 736 N N . GLY A 1 92 ? -2.955 8.140 14.228 1.00 86.94 92 GLY A N 1
ATOM 737 C CA . GLY A 1 92 ? -3.668 7.858 15.478 1.00 86.94 92 GLY A CA 1
ATOM 738 C C . GLY A 1 92 ? -4.976 7.068 15.318 1.00 86.94 92 GLY A C 1
ATOM 739 O O . GLY A 1 92 ? -5.772 7.009 16.254 1.00 86.94 92 GLY A O 1
ATOM 740 N N . LEU A 1 93 ? -5.208 6.434 14.164 1.00 85.31 93 LEU A N 1
ATOM 741 C CA . LEU A 1 93 ? -6.408 5.641 13.897 1.00 85.31 93 LEU A CA 1
ATOM 742 C C . LEU A 1 93 ? -6.286 4.298 14.617 1.00 85.31 93 LEU A C 1
ATOM 744 O O . LEU A 1 93 ? -5.480 3.441 14.245 1.00 85.31 93 LEU A O 1
ATOM 748 N N . ARG A 1 94 ? -7.082 4.107 15.668 1.00 82.00 94 ARG A N 1
ATOM 749 C CA . ARG A 1 94 ? -7.079 2.890 16.487 1.00 82.00 94 ARG A CA 1
ATOM 750 C C . ARG A 1 94 ? -8.476 2.306 16.556 1.00 82.00 94 ARG A C 1
ATOM 752 O O . ARG A 1 94 ? -9.457 3.037 16.633 1.00 82.00 94 ARG A O 1
ATOM 759 N N . ALA A 1 95 ? -8.551 0.978 16.560 1.00 82.62 95 ALA A N 1
ATOM 760 C CA . ALA A 1 95 ? -9.813 0.298 16.785 1.00 82.62 95 ALA A CA 1
ATOM 761 C C . ALA A 1 95 ? -10.317 0.635 18.194 1.00 82.62 95 ALA A C 1
ATOM 763 O O . ALA A 1 95 ? -9.641 0.351 19.186 1.00 82.62 95 ALA A O 1
ATOM 764 N N . ARG A 1 96 ? -11.494 1.248 18.289 1.00 77.62 96 ARG A N 1
ATOM 765 C CA . ARG A 1 96 ? -12.141 1.539 19.560 1.00 77.62 96 ARG A CA 1
ATOM 766 C C . ARG A 1 96 ? -12.830 0.266 20.033 1.00 77.62 96 ARG A C 1
ATOM 768 O O . ARG A 1 96 ? -13.874 -0.122 19.518 1.00 77.62 96 ARG A O 1
ATOM 775 N N . HIS A 1 97 ? -12.230 -0.407 21.010 1.00 66.00 97 HIS A N 1
ATOM 776 C CA . HIS A 1 97 ? -12.942 -1.444 21.747 1.00 66.00 97 HIS A CA 1
ATOM 777 C C . HIS A 1 97 ? -14.022 -0.775 22.596 1.00 66.00 97 HIS A C 1
ATOM 779 O O . HIS A 1 97 ? -13.753 0.202 23.299 1.00 66.00 97 HIS A O 1
ATOM 785 N N . LYS A 1 98 ? -15.249 -1.296 22.523 1.00 58.00 98 LYS A N 1
ATOM 786 C CA . LYS A 1 98 ? -16.314 -0.917 23.449 1.00 58.00 98 LYS A CA 1
ATOM 787 C C . LYS A 1 98 ? -15.824 -1.315 24.846 1.00 58.00 98 LYS A C 1
ATOM 789 O O . LYS A 1 98 ? -15.718 -2.505 25.131 1.00 58.00 98 LYS A O 1
ATOM 794 N N . ARG A 1 99 ? -15.434 -0.337 25.673 1.00 59.41 99 ARG A N 1
ATOM 795 C CA . ARG A 1 99 ? -15.236 -0.581 27.107 1.00 59.41 99 ARG A CA 1
ATOM 796 C C . ARG A 1 99 ? -16.591 -1.032 27.649 1.00 59.41 99 ARG A C 1
ATOM 798 O O . ARG A 1 99 ? -17.594 -0.370 27.379 1.00 59.41 99 ARG A O 1
ATOM 805 N N . ARG A 1 100 ? -16.595 -2.222 28.242 1.00 54.72 100 ARG A N 1
ATOM 806 C CA . ARG A 1 100 ? -17.758 -2.822 28.886 1.00 54.72 100 ARG A CA 1
ATOM 807 C C . ARG A 1 100 ? -17.990 -2.147 30.227 1.00 54.72 100 ARG A C 1
ATOM 809 O O . ARG A 1 100 ? -16.971 -1.749 30.833 1.00 54.72 100 ARG A O 1
#

Secondary structure (DSSP, 8-state):
-HHHHHHHHTTTS-HHHHHHHTT--HHHHHHHHTTSSS-SS---HHHHHHHHHHHHHHTTT---HHHHHHHHHHTT----HHHHHHHHHHTT--------

InterPro domains:
  IPR025948 HTH-like domain [PF13276] (47-100)
  IPR050900 Transposase IS3/IS150/IS904 [PTHR46889] (10-99)

Mean predicted aligned error: 11.77 Å

Radius of gyration: 21.67 Å; Cα contacts (8 Å, |Δi|>4): 73; chains: 1; bounding box: 43×20×66 Å

Organism: NCBI:txid504901

Foldseek 3Di:
DLLVVLVVCVVPDPSVVSCVVSVHDPVRSVCVVVPPDPPPPQQDLVRVLVLLVVVCVVVVLQDDLVVSCVVCVVVVHPDDSVSSNVSCVVVVRHRDDDDD

Solvent-accessible surface area (backbone atoms only — not comparable to full-atom values): 6022 Å² total; per-residue (Å²): 113,74,61,67,52,44,66,70,44,49,84,81,42,63,61,70,61,55,23,58,79,68,76,46,55,68,67,56,44,51,50,44,73,72,58,68,52,97,70,76,80,65,71,47,73,68,57,49,46,52,55,51,50,52,54,31,56,77,54,70,26,56,51,40,49,71,55,48,38,52,51,36,48,74,74,70,44,92,63,58,58,70,59,48,41,49,54,29,60,78,66,71,60,60,47,52,74,82,80,127

Nearest PDB structures (foldseek):
  2o03-assembly1_A-2  TM=8.111E-01  e=1.623E+00  Mycobacterium tuberculosis
  1mzb-assembly1_A  TM=8.955E-01  e=5.215E+00  Pseudomonas aeruginosa
  2lbf-assembly1_B  TM=7.509E-01  e=8.601E+00  Homo sapiens

Sequence (100 aa):
MKYAWIDKQRRAFPLPILCDALSVSQSGFRAWQAGGTPDRKRLTDAQALVLIRTIHQEVRQAYGARRIHAELRGRGHLIGLPRIARLMREN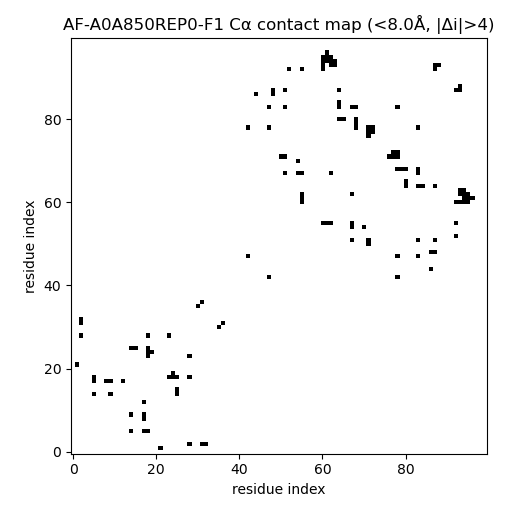GLRARHKRR

pLDDT: mean 82.96, std 11.41, range [46.22, 94.19]